Protein AF-A0A4R4EF81-F1 (afdb_monomer_lite)

Structure (mmCIF, N/CA/C/O backbone):
data_AF-A0A4R4EF81-F1
#
_entry.id   AF-A0A4R4EF81-F1
#
loop_
_atom_site.group_PDB
_atom_site.id
_atom_site.type_symbol
_atom_site.label_atom_id
_atom_site.label_alt_id
_atom_site.label_comp_id
_atom_site.label_asym_id
_atom_site.label_entity_id
_atom_site.label_seq_id
_atom_site.pdbx_PDB_ins_code
_atom_site.Cartn_x
_atom_site.Cartn_y
_atom_site.Cartn_z
_atom_site.occupancy
_atom_site.B_iso_or_equiv
_atom_site.auth_seq_id
_atom_site.auth_comp_id
_atom_site.auth_asym_id
_atom_site.auth_atom_id
_atom_site.pdbx_PDB_model_num
ATOM 1 N N . MET A 1 1 ? -24.964 -32.060 19.455 1.00 43.66 1 MET A N 1
ATOM 2 C CA . MET A 1 1 ? -24.739 -30.621 19.181 1.00 43.66 1 MET A CA 1
ATOM 3 C C . MET A 1 1 ? -24.394 -29.915 20.487 1.00 43.66 1 MET A C 1
ATOM 5 O O . MET A 1 1 ? -25.261 -29.794 21.337 1.00 43.66 1 MET A O 1
ATOM 9 N N . GLY A 1 2 ? -23.135 -29.518 20.695 1.00 47.72 2 GLY A N 1
ATOM 10 C CA . GLY A 1 2 ? -22.714 -28.903 21.966 1.00 47.72 2 GLY A CA 1
ATOM 11 C C . GLY A 1 2 ? -21.280 -28.363 22.011 1.00 47.72 2 GLY A C 1
ATOM 12 O O . GLY A 1 2 ? -20.757 -28.148 23.095 1.00 47.72 2 GLY A O 1
ATOM 13 N N . LEU A 1 3 ? -20.632 -28.136 20.863 1.00 53.53 3 LEU A N 1
ATOM 14 C CA . LEU A 1 3 ? -19.200 -27.792 20.797 1.00 53.53 3 LEU A CA 1
ATOM 15 C C . LEU A 1 3 ? -18.877 -26.291 20.974 1.00 53.53 3 LEU A C 1
ATOM 17 O O . LEU A 1 3 ? -17.717 -25.909 20.889 1.00 53.53 3 LEU A O 1
ATOM 21 N N . PHE A 1 4 ? -19.866 -25.434 21.266 1.00 60.16 4 PHE A N 1
ATOM 22 C CA . PHE A 1 4 ? -19.666 -23.977 21.378 1.00 60.16 4 PHE A CA 1
ATOM 23 C C . PHE A 1 4 ? -20.225 -23.343 22.659 1.00 60.16 4 PHE A C 1
ATOM 25 O O . PHE A 1 4 ? -20.563 -22.160 22.673 1.00 60.16 4 PHE A O 1
ATOM 32 N N . LYS A 1 5 ? -20.287 -24.075 23.777 1.00 52.47 5 LYS A N 1
ATOM 33 C CA . LYS A 1 5 ? -20.473 -23.417 25.081 1.00 52.47 5 LYS A CA 1
ATOM 34 C C . LYS A 1 5 ? -19.143 -22.806 25.536 1.00 52.47 5 LYS A C 1
ATOM 36 O O . LYS A 1 5 ? -18.407 -23.402 26.313 1.00 52.47 5 LYS A O 1
ATOM 41 N N . LYS A 1 6 ? -18.832 -21.596 25.053 1.00 56.66 6 LYS A N 1
ATOM 42 C CA . LYS A 1 6 ? -17.812 -20.742 25.679 1.00 56.66 6 LYS A CA 1
ATOM 43 C C . LYS A 1 6 ? -18.354 -20.272 27.025 1.00 56.66 6 LYS A C 1
ATOM 45 O O . LYS A 1 6 ? -19.180 -19.365 27.090 1.00 56.66 6 LYS A O 1
ATOM 50 N N . THR A 1 7 ? -17.887 -20.887 28.103 1.00 57.09 7 THR A N 1
ATOM 51 C CA . THR A 1 7 ? -17.947 -20.273 29.426 1.00 57.09 7 THR A CA 1
ATOM 52 C C . THR A 1 7 ? -17.199 -18.940 29.341 1.00 57.09 7 THR A C 1
ATOM 54 O O . THR A 1 7 ? -16.054 -18.888 28.888 1.00 57.09 7 THR A O 1
ATOM 57 N N . LYS A 1 8 ? -17.861 -17.829 29.696 1.00 54.88 8 LYS A N 1
ATOM 58 C CA . LYS A 1 8 ? -17.213 -16.514 29.813 1.00 54.88 8 LYS A CA 1
ATOM 59 C C . LYS A 1 8 ? -16.244 -16.572 30.994 1.00 54.88 8 LYS A C 1
ATOM 61 O O . LYS A 1 8 ? -16.587 -16.199 32.110 1.00 54.88 8 LYS A O 1
ATOM 66 N N . LYS A 1 9 ? -15.046 -17.106 30.759 1.00 61.59 9 LYS A N 1
ATOM 67 C CA . LYS A 1 9 ? -13.932 -17.013 31.698 1.00 61.59 9 LYS A CA 1
ATOM 68 C C . LYS A 1 9 ? -13.546 -15.537 31.763 1.00 61.59 9 LYS A C 1
ATOM 70 O O . LYS A 1 9 ? -13.370 -14.918 30.716 1.00 61.59 9 LYS A O 1
ATOM 75 N N . HIS A 1 10 ? -13.491 -14.968 32.961 1.00 61.16 10 HIS A N 1
ATOM 76 C CA . HIS A 1 10 ? -13.020 -13.602 33.163 1.00 61.16 10 HIS A CA 1
ATOM 77 C C . HIS A 1 10 ? -11.545 -13.574 32.739 1.00 61.16 10 HIS A C 1
ATOM 79 O O . HIS A 1 10 ? -10.707 -14.217 33.370 1.00 61.16 10 HIS A O 1
ATOM 85 N N . VAL A 1 11 ? -11.258 -12.974 31.584 1.00 71.31 11 VAL A N 1
ATOM 86 C CA . VAL A 1 11 ? -9.896 -12.851 31.056 1.00 71.31 11 VAL A CA 1
ATOM 87 C C . VAL A 1 11 ? -9.378 -11.488 31.482 1.00 71.31 11 VAL A C 1
ATOM 89 O O . VAL A 1 11 ? -10.070 -10.492 31.293 1.00 71.31 11 VAL A O 1
ATOM 92 N N . ASP A 1 12 ? -8.180 -11.458 32.059 1.00 82.62 12 ASP A N 1
ATOM 93 C CA . ASP A 1 12 ? -7.519 -10.222 32.468 1.00 82.62 12 ASP A CA 1
ATOM 94 C C . ASP A 1 12 ? -7.288 -9.308 31.250 1.00 82.62 12 ASP A C 1
ATOM 96 O O . ASP A 1 12 ? -6.654 -9.698 30.262 1.00 82.62 12 ASP A O 1
ATOM 100 N N . GLU A 1 13 ? -7.799 -8.079 31.330 1.00 85.69 13 GLU A N 1
ATOM 101 C CA . GLU A 1 13 ? -7.669 -7.055 30.292 1.00 85.69 13 GLU A CA 1
ATOM 102 C C . GLU A 1 13 ? -6.204 -6.716 29.990 1.00 85.69 13 GLU A C 1
ATOM 104 O O . GLU A 1 13 ? -5.861 -6.428 28.839 1.00 85.69 13 GLU A O 1
ATOM 109 N N . ARG A 1 14 ? -5.307 -6.819 30.985 1.00 84.25 14 ARG A N 1
ATOM 110 C CA . ARG A 1 14 ? -3.865 -6.596 30.793 1.00 84.25 14 ARG A CA 1
ATOM 111 C C . ARG A 1 14 ? -3.280 -7.633 29.846 1.00 84.25 14 ARG A C 1
ATOM 113 O O . ARG A 1 14 ? -2.556 -7.277 28.918 1.00 84.25 14 ARG A O 1
ATOM 120 N N . VAL A 1 15 ? -3.637 -8.902 30.041 1.00 85.62 15 VAL A N 1
ATOM 121 C CA . VAL A 1 15 ? -3.158 -10.012 29.207 1.00 85.62 15 VAL A CA 1
ATOM 122 C C . VAL A 1 15 ? -3.673 -9.863 27.775 1.00 85.62 15 VAL A C 1
ATOM 124 O O . VAL A 1 15 ? -2.896 -9.998 26.830 1.00 85.62 15 VAL A O 1
ATOM 127 N N . VAL A 1 16 ? -4.952 -9.510 27.598 1.00 88.56 16 VAL A N 1
ATOM 128 C CA . VAL A 1 16 ? -5.545 -9.276 26.268 1.00 88.56 16 VAL A CA 1
ATOM 129 C C . VAL A 1 16 ? -4.884 -8.087 25.561 1.00 88.56 16 VAL A C 1
ATOM 131 O O . VAL A 1 16 ? -4.568 -8.171 24.374 1.00 88.56 16 VAL A O 1
ATOM 134 N N . SER A 1 17 ? -4.617 -6.996 26.282 1.00 89.06 17 SER A N 1
ATOM 135 C CA . SER A 1 17 ? -3.94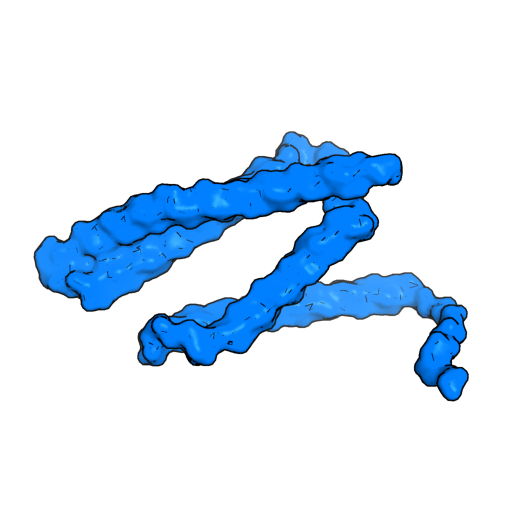0 -5.812 25.741 1.00 89.06 17 SER A CA 1
ATOM 136 C C . SER A 1 17 ? -2.527 -6.134 25.242 1.00 89.06 17 SER A C 1
ATOM 138 O O . SER A 1 17 ? -2.169 -5.797 24.109 1.00 89.06 17 SER A O 1
ATOM 140 N N . THR A 1 18 ? -1.737 -6.862 26.039 1.00 88.81 18 THR A N 1
ATOM 141 C CA . THR A 1 18 ? -0.388 -7.284 25.639 1.00 88.81 18 THR A CA 1
ATOM 142 C C . THR A 1 18 ? -0.421 -8.221 24.432 1.00 88.81 18 THR A C 1
ATOM 144 O O . THR A 1 18 ? 0.358 -8.034 23.499 1.00 88.81 18 THR A O 1
ATOM 147 N N . GLN A 1 19 ? -1.355 -9.177 24.390 1.00 89.75 19 GLN A N 1
ATOM 148 C CA . GLN A 1 19 ? -1.524 -10.061 23.232 1.00 89.75 19 GLN A CA 1
ATOM 149 C C . GLN A 1 19 ? -1.876 -9.280 21.962 1.00 89.75 19 GLN A C 1
ATOM 151 O O . GLN A 1 19 ? -1.260 -9.495 20.920 1.00 89.75 19 GLN A O 1
ATOM 156 N N . ASN A 1 20 ? -2.803 -8.324 22.042 1.00 89.38 20 ASN A N 1
ATOM 157 C CA . ASN A 1 20 ? -3.179 -7.484 20.902 1.00 89.38 20 ASN A CA 1
ATOM 158 C C . ASN A 1 20 ? -2.000 -6.664 20.363 1.00 89.38 20 ASN A C 1
ATOM 160 O O . ASN A 1 20 ? -1.869 -6.499 19.148 1.00 89.38 20 ASN A O 1
ATOM 164 N N . LYS A 1 21 ? -1.113 -6.185 21.244 1.00 91.25 21 LYS A N 1
ATOM 165 C CA . LYS A 1 21 ? 0.115 -5.496 20.833 1.00 91.25 21 LYS A CA 1
ATOM 166 C C . LYS A 1 21 ? 1.042 -6.422 20.038 1.00 91.25 21 LYS A C 1
ATOM 168 O O . LYS A 1 21 ? 1.487 -6.040 18.960 1.00 91.25 21 LYS A O 1
ATOM 173 N N . ILE A 1 22 ? 1.253 -7.648 20.517 1.00 91.56 22 ILE A N 1
ATOM 174 C CA . ILE A 1 22 ? 2.077 -8.654 19.827 1.00 91.56 22 ILE A CA 1
ATOM 175 C C . ILE A 1 22 ? 1.466 -9.021 18.469 1.00 91.56 22 ILE A C 1
ATOM 177 O O . ILE A 1 22 ? 2.175 -9.057 17.467 1.00 91.56 22 ILE A O 1
ATOM 181 N N . TYR A 1 23 ? 0.146 -9.227 18.392 1.00 91.06 23 TYR A N 1
ATOM 182 C CA . TYR A 1 23 ? -0.527 -9.503 17.117 1.00 91.06 23 TYR A CA 1
ATOM 183 C C . TYR A 1 23 ? -0.370 -8.358 16.113 1.00 91.06 23 TYR A C 1
ATOM 185 O O . TYR A 1 23 ? -0.174 -8.608 14.924 1.00 91.06 23 TYR A O 1
ATOM 193 N N . LYS A 1 24 ? -0.415 -7.104 16.577 1.00 90.44 24 LYS A N 1
ATOM 194 C CA . LYS A 1 24 ? -0.171 -5.933 15.729 1.00 90.44 24 LYS A CA 1
ATOM 195 C C . LYS A 1 24 ? 1.262 -5.914 15.191 1.00 90.44 24 LYS A C 1
ATOM 197 O O . LYS A 1 24 ? 1.453 -5.641 14.009 1.00 90.44 24 LYS A O 1
ATOM 202 N N . GLU A 1 25 ? 2.253 -6.202 16.029 1.00 92.06 25 GLU A N 1
ATOM 203 C CA . GLU A 1 25 ? 3.662 -6.266 15.617 1.00 92.06 25 GLU A CA 1
ATOM 204 C C . GLU A 1 25 ? 3.898 -7.401 14.611 1.00 92.06 25 GLU A C 1
ATOM 206 O O . GLU A 1 25 ? 4.455 -7.166 13.539 1.00 92.06 25 GLU A O 1
ATOM 211 N N . ALA A 1 26 ? 3.377 -8.599 14.892 1.00 92.38 26 ALA A N 1
ATOM 212 C CA . ALA A 1 26 ? 3.449 -9.744 13.987 1.00 92.38 26 ALA A CA 1
ATOM 213 C C . ALA A 1 26 ? 2.786 -9.453 12.631 1.00 92.38 26 ALA A C 1
ATOM 215 O O . ALA A 1 26 ? 3.342 -9.785 11.584 1.00 92.38 26 ALA A O 1
ATOM 216 N N . TYR A 1 27 ? 1.631 -8.780 12.636 1.00 91.94 27 TYR A N 1
ATOM 217 C CA . TYR A 1 27 ? 0.960 -8.350 11.412 1.00 91.94 27 TYR A CA 1
ATOM 218 C C . TYR A 1 27 ? 1.825 -7.384 10.593 1.00 91.94 27 TYR A C 1
ATOM 220 O O . TYR A 1 27 ? 1.972 -7.569 9.389 1.00 91.94 27 TYR A O 1
ATOM 228 N N . ILE A 1 28 ? 2.439 -6.379 11.228 1.00 89.62 28 ILE A N 1
ATOM 229 C CA . ILE A 1 28 ? 3.320 -5.424 10.537 1.00 89.62 28 ILE A CA 1
ATOM 230 C C . ILE A 1 28 ? 4.518 -6.146 9.910 1.00 89.62 28 ILE A C 1
ATOM 232 O O . ILE A 1 28 ? 4.839 -5.896 8.749 1.00 89.62 28 ILE A O 1
ATOM 236 N N . ILE A 1 29 ? 5.144 -7.073 10.639 1.00 93.06 29 ILE A N 1
ATOM 237 C CA . ILE A 1 29 ? 6.263 -7.874 10.127 1.00 93.06 29 ILE A CA 1
ATOM 238 C C . ILE A 1 29 ? 5.818 -8.711 8.920 1.00 93.06 29 ILE A C 1
ATOM 240 O O . ILE A 1 29 ? 6.480 -8.689 7.883 1.00 93.06 29 ILE A O 1
ATOM 244 N N . ALA A 1 30 ? 4.671 -9.393 9.013 1.00 92.75 30 ALA A N 1
ATOM 245 C CA . ALA A 1 30 ? 4.124 -10.189 7.914 1.00 92.75 30 ALA A CA 1
ATOM 246 C C . ALA A 1 30 ? 3.831 -9.338 6.667 1.00 92.75 30 ALA A C 1
ATOM 248 O O . ALA A 1 30 ? 4.131 -9.760 5.549 1.00 92.75 30 ALA A O 1
ATOM 249 N N . MET A 1 31 ? 3.301 -8.125 6.850 1.00 90.44 31 MET A N 1
ATOM 250 C CA . MET A 1 31 ? 3.050 -7.179 5.759 1.00 90.44 31 MET A CA 1
ATOM 251 C C . MET A 1 31 ? 4.347 -6.738 5.075 1.00 90.44 31 MET A C 1
ATOM 253 O O . MET A 1 31 ? 4.413 -6.733 3.848 1.00 90.44 31 MET A O 1
ATOM 257 N N . ILE A 1 32 ? 5.386 -6.405 5.847 1.00 91.69 32 ILE A N 1
ATOM 258 C CA . ILE A 1 32 ? 6.689 -5.990 5.306 1.00 91.69 32 ILE A CA 1
ATOM 259 C C . ILE A 1 32 ? 7.342 -7.139 4.534 1.00 91.69 32 ILE A C 1
ATOM 261 O O . ILE A 1 32 ? 7.784 -6.940 3.405 1.00 91.69 32 ILE A O 1
ATOM 265 N N . LEU A 1 33 ? 7.364 -8.348 5.102 1.00 93.62 33 LEU A N 1
ATOM 266 C CA . LEU A 1 33 ? 7.939 -9.523 4.443 1.00 93.62 33 LEU A CA 1
ATOM 267 C C . LEU A 1 33 ? 7.193 -9.878 3.153 1.00 93.62 33 LEU A C 1
ATOM 269 O O . LEU A 1 33 ? 7.829 -10.140 2.133 1.00 93.62 33 LEU A O 1
ATOM 273 N N . SER A 1 34 ? 5.858 -9.832 3.174 1.00 91.88 34 SER A N 1
ATOM 274 C CA . SER A 1 34 ? 5.036 -10.089 1.983 1.00 91.88 34 SER A CA 1
ATOM 275 C C . SER A 1 34 ? 5.278 -9.039 0.900 1.00 91.88 34 SER A C 1
ATOM 277 O O . SER A 1 34 ? 5.395 -9.382 -0.275 1.00 91.88 34 SER A O 1
ATOM 279 N N . PHE A 1 35 ? 5.427 -7.768 1.286 1.00 89.38 35 PHE A N 1
ATOM 280 C CA . PHE A 1 35 ? 5.735 -6.689 0.354 1.00 89.38 35 PHE A CA 1
ATOM 281 C C . PHE A 1 35 ? 7.123 -6.851 -0.278 1.00 89.38 35 PHE A C 1
ATOM 283 O O . PHE A 1 35 ? 7.247 -6.794 -1.500 1.00 89.38 35 PHE A O 1
ATOM 290 N N . ILE A 1 36 ? 8.160 -7.113 0.525 1.00 91.44 36 ILE A N 1
ATOM 291 C CA . ILE A 1 36 ? 9.518 -7.352 0.015 1.00 91.44 36 ILE A CA 1
ATOM 292 C C . ILE A 1 36 ? 9.531 -8.575 -0.910 1.00 91.44 36 ILE A C 1
ATOM 294 O O . ILE A 1 36 ? 10.081 -8.491 -2.007 1.00 91.44 36 ILE A O 1
ATOM 298 N N . SER A 1 37 ? 8.878 -9.677 -0.520 1.00 90.56 37 SER A N 1
ATOM 299 C CA . SER A 1 37 ? 8.741 -10.878 -1.360 1.00 90.56 37 SER A CA 1
ATOM 300 C C . SER A 1 37 ? 8.114 -10.546 -2.717 1.00 90.56 37 SER A C 1
ATOM 302 O O . SER A 1 37 ? 8.669 -10.896 -3.761 1.00 90.56 37 SER A O 1
ATOM 304 N N . ALA A 1 38 ? 7.000 -9.806 -2.721 1.00 87.88 38 ALA A N 1
ATOM 305 C CA . ALA A 1 38 ? 6.306 -9.404 -3.941 1.00 87.88 38 ALA A CA 1
ATOM 306 C C . ALA A 1 38 ? 7.188 -8.549 -4.864 1.00 87.88 38 ALA A C 1
ATOM 308 O O . ALA A 1 38 ? 7.233 -8.785 -6.075 1.00 87.88 38 ALA A O 1
ATOM 309 N N . VAL A 1 39 ? 7.921 -7.584 -4.300 1.00 85.44 39 VAL A N 1
ATOM 310 C CA . VAL A 1 39 ? 8.837 -6.717 -5.055 1.00 85.44 39 VAL A CA 1
ATOM 311 C C . VAL A 1 39 ? 9.984 -7.535 -5.648 1.00 85.44 39 VAL A C 1
ATOM 313 O O . VAL A 1 39 ? 10.211 -7.476 -6.855 1.00 85.44 39 VAL A O 1
ATOM 316 N N . VAL A 1 40 ? 10.666 -8.352 -4.843 1.00 87.38 40 VAL A N 1
ATOM 317 C CA . VAL A 1 40 ? 11.804 -9.171 -5.294 1.00 87.38 40 VAL A CA 1
ATOM 318 C C . VAL A 1 40 ? 11.381 -10.153 -6.388 1.00 87.38 40 VAL A C 1
ATOM 320 O O . VAL A 1 40 ? 12.035 -10.234 -7.428 1.00 87.38 40 VAL A O 1
ATOM 323 N N . LYS A 1 41 ? 10.249 -10.848 -6.213 1.00 87.31 41 LYS A N 1
ATOM 324 C CA . LYS A 1 41 ? 9.713 -11.755 -7.238 1.00 87.31 41 LYS A CA 1
ATOM 325 C C . LYS A 1 41 ? 9.386 -11.030 -8.540 1.00 87.31 41 LYS A C 1
ATOM 327 O O . LYS A 1 41 ? 9.690 -11.558 -9.606 1.00 87.31 41 LYS A O 1
ATOM 332 N N . SER A 1 42 ? 8.826 -9.822 -8.451 1.00 82.81 42 SER A N 1
ATOM 333 C CA . SER A 1 42 ? 8.514 -8.995 -9.624 1.00 82.81 42 SER A CA 1
ATOM 334 C C . SER A 1 42 ? 9.759 -8.618 -10.431 1.00 82.81 42 SER A C 1
ATOM 336 O O . SER A 1 42 ? 9.665 -8.468 -11.651 1.00 82.81 42 SER A O 1
ATOM 338 N N . PHE A 1 43 ? 10.906 -8.449 -9.765 1.00 80.31 43 PHE A N 1
ATOM 339 C CA . PHE A 1 43 ? 12.180 -8.137 -10.414 1.00 80.31 43 PHE A CA 1
ATOM 340 C C . PHE A 1 43 ? 12.860 -9.372 -11.013 1.00 80.31 43 PHE A C 1
ATOM 342 O O . PHE A 1 43 ? 13.351 -9.290 -12.133 1.00 80.31 43 PHE A O 1
ATOM 349 N N . ILE A 1 44 ? 12.880 -10.504 -10.300 1.00 83.38 44 ILE A N 1
ATOM 350 C CA . ILE A 1 44 ? 13.614 -11.707 -10.735 1.00 83.38 44 ILE A CA 1
ATOM 351 C C . ILE A 1 44 ? 12.839 -12.500 -11.793 1.00 83.38 44 ILE A C 1
ATOM 353 O O . ILE A 1 44 ? 13.393 -12.859 -12.827 1.00 83.38 44 ILE A O 1
ATOM 357 N N . TYR A 1 45 ? 11.560 -12.785 -11.541 1.00 80.38 45 TYR A N 1
ATOM 358 C CA . TYR A 1 45 ? 10.751 -13.686 -12.375 1.00 80.38 45 TYR A CA 1
ATOM 359 C C . TYR A 1 45 ? 9.846 -12.939 -13.366 1.00 80.38 45 TYR A C 1
ATOM 361 O O . TYR A 1 45 ? 9.073 -13.555 -14.100 1.00 80.38 45 TYR A O 1
ATOM 369 N N . GLY A 1 46 ? 9.912 -11.606 -13.376 1.00 72.38 46 GLY A N 1
ATOM 370 C CA . GLY A 1 46 ? 8.972 -10.759 -14.098 1.00 72.38 46 GLY A CA 1
ATOM 371 C C . GLY A 1 46 ? 7.601 -10.661 -13.414 1.00 72.38 46 GLY A C 1
ATOM 372 O O . GLY A 1 46 ? 7.338 -11.247 -12.363 1.00 72.38 46 GLY A O 1
ATOM 373 N N . PHE A 1 47 ? 6.700 -9.872 -14.007 1.00 69.19 47 PHE A N 1
ATOM 374 C CA . PHE A 1 47 ? 5.381 -9.591 -13.431 1.00 69.19 47 PHE A CA 1
ATOM 375 C C . PHE A 1 47 ? 4.392 -10.715 -13.763 1.00 69.19 47 PHE A C 1
ATOM 377 O O . PHE A 1 47 ? 3.528 -10.570 -14.626 1.00 69.19 47 PHE A O 1
ATOM 384 N N . SER A 1 48 ? 4.541 -11.857 -13.095 1.00 77.44 48 SER A N 1
ATOM 385 C CA . SER A 1 48 ? 3.558 -12.938 -13.156 1.00 77.44 48 SER A CA 1
ATOM 386 C C . SER A 1 48 ? 2.620 -12.848 -11.960 1.00 77.44 48 SER A C 1
ATOM 388 O O . SER A 1 48 ? 3.021 -13.076 -10.817 1.00 77.44 48 SER A O 1
ATOM 390 N N . ILE A 1 49 ? 1.350 -12.543 -12.230 1.00 74.31 49 ILE A N 1
ATOM 391 C CA . ILE A 1 49 ? 0.297 -12.463 -11.207 1.00 74.31 49 ILE A CA 1
ATOM 392 C C . ILE A 1 49 ? 0.218 -13.769 -10.412 1.00 74.31 49 ILE A C 1
ATOM 394 O O . ILE A 1 49 ? 0.107 -13.729 -9.189 1.00 74.31 49 ILE A O 1
ATOM 398 N N . LEU A 1 50 ? 0.376 -14.921 -11.072 1.00 82.12 50 LEU A N 1
ATOM 399 C CA . LEU A 1 50 ? 0.345 -16.238 -10.428 1.00 82.12 50 LEU A CA 1
ATOM 400 C C . LEU A 1 50 ? 1.426 -16.399 -9.347 1.00 82.12 50 LEU A C 1
ATOM 402 O O . LEU A 1 50 ? 1.164 -17.000 -8.311 1.00 82.12 50 LEU A O 1
ATOM 406 N N . LEU A 1 51 ? 2.615 -15.821 -9.549 1.00 82.62 51 LEU A N 1
ATOM 407 C CA . LEU A 1 51 ? 3.744 -15.954 -8.619 1.00 82.62 51 LEU A CA 1
ATOM 408 C C . LEU A 1 51 ? 3.625 -15.065 -7.372 1.00 82.62 51 LEU A C 1
ATOM 410 O O . LEU A 1 51 ? 4.288 -15.349 -6.370 1.00 82.62 51 LEU A O 1
ATOM 414 N N . ILE A 1 52 ? 2.812 -14.004 -7.447 1.00 86.25 52 ILE A N 1
ATOM 415 C CA . ILE A 1 52 ? 2.664 -12.968 -6.407 1.00 86.25 52 ILE A CA 1
ATOM 416 C C . ILE A 1 52 ? 1.245 -12.983 -5.799 1.00 86.25 52 ILE A C 1
ATOM 418 O O . ILE A 1 52 ? 0.917 -12.216 -4.896 1.00 86.25 52 ILE A O 1
ATOM 422 N N . THR A 1 53 ? 0.362 -13.873 -6.269 1.00 88.56 53 THR A N 1
ATOM 423 C CA . THR A 1 53 ? -1.036 -13.934 -5.810 1.00 88.56 53 THR A CA 1
ATOM 424 C C . THR A 1 53 ? -1.121 -14.166 -4.302 1.00 88.56 53 THR A C 1
ATOM 426 O O . THR A 1 53 ? -1.922 -13.518 -3.633 1.00 88.56 53 THR A O 1
ATOM 429 N N . ALA A 1 54 ? -0.283 -15.045 -3.747 1.00 88.88 54 ALA A N 1
ATOM 430 C CA . ALA A 1 54 ? -0.291 -15.340 -2.317 1.00 88.88 54 ALA A CA 1
ATOM 431 C C . ALA A 1 54 ? 0.064 -14.101 -1.478 1.00 88.88 54 ALA A C 1
ATOM 433 O O . ALA A 1 54 ? -0.646 -13.775 -0.528 1.00 88.88 54 ALA A O 1
ATOM 434 N N . GLU A 1 55 ? 1.107 -13.366 -1.864 1.00 89.69 55 GLU A N 1
ATOM 435 C CA . GLU A 1 55 ? 1.526 -12.128 -1.209 1.00 89.69 55 GLU A CA 1
ATOM 436 C C . GLU A 1 55 ? 0.437 -11.054 -1.281 1.00 89.69 55 GLU A C 1
ATOM 438 O O . GLU A 1 55 ? 0.134 -10.405 -0.278 1.00 89.69 55 GLU A O 1
ATOM 443 N N . LEU A 1 56 ? -0.206 -10.903 -2.444 1.00 87.56 56 LEU A N 1
ATOM 444 C CA . LEU A 1 56 ? -1.317 -9.966 -2.609 1.00 87.56 56 LEU A CA 1
ATOM 445 C C . LEU A 1 56 ? -2.509 -10.346 -1.732 1.00 87.56 56 LEU A C 1
ATOM 447 O O . LEU A 1 56 ? -3.104 -9.471 -1.110 1.00 87.56 56 LEU A O 1
ATOM 451 N N . VAL A 1 57 ? -2.846 -11.633 -1.629 1.00 91.12 57 VAL A N 1
ATOM 452 C CA . VAL A 1 57 ? -3.937 -12.110 -0.767 1.00 91.12 57 VAL A CA 1
ATOM 453 C C . VAL A 1 57 ? -3.633 -11.824 0.703 1.00 91.12 57 VAL A C 1
ATOM 455 O O . VAL A 1 57 ? -4.491 -11.281 1.401 1.00 91.12 57 VAL A O 1
ATOM 458 N N . ILE A 1 58 ? -2.411 -12.117 1.161 1.00 91.88 58 ILE A N 1
ATOM 459 C CA . ILE A 1 58 ? -1.973 -11.862 2.543 1.00 91.88 58 ILE A CA 1
ATOM 460 C C . ILE A 1 58 ? -2.003 -10.366 2.870 1.00 91.88 58 ILE A C 1
ATOM 462 O O . ILE A 1 58 ? -2.326 -9.997 3.995 1.00 91.88 58 ILE A O 1
ATOM 466 N N . MET A 1 59 ? -1.716 -9.491 1.906 1.00 89.31 59 MET A N 1
ATOM 467 C CA . MET A 1 59 ? -1.760 -8.047 2.131 1.00 89.31 59 MET A CA 1
ATOM 468 C C . MET A 1 59 ? -3.175 -7.460 2.038 1.00 89.31 59 MET A C 1
ATOM 470 O O . MET A 1 59 ? -3.562 -6.630 2.861 1.00 89.31 59 MET A O 1
ATOM 474 N N . ILE A 1 60 ? -3.953 -7.862 1.032 1.00 87.62 60 ILE A N 1
ATOM 475 C CA . ILE A 1 60 ? -5.232 -7.226 0.690 1.00 87.62 60 ILE A CA 1
ATOM 476 C C . ILE A 1 60 ? -6.366 -7.745 1.575 1.00 87.62 60 ILE A C 1
ATOM 478 O O . ILE A 1 60 ? -7.145 -6.945 2.094 1.00 87.62 60 ILE A O 1
ATOM 482 N N . VAL A 1 61 ? -6.477 -9.063 1.774 1.00 91.50 61 VAL A N 1
ATOM 483 C CA . VAL A 1 61 ? -7.626 -9.656 2.481 1.00 91.50 61 VAL A CA 1
ATOM 484 C C . VAL A 1 61 ? -7.699 -9.193 3.942 1.00 91.50 61 VAL A C 1
ATOM 486 O O . VAL A 1 61 ? -8.761 -8.709 4.348 1.00 91.50 61 VAL A O 1
ATOM 489 N N . PRO A 1 62 ? -6.614 -9.239 4.739 1.00 88.88 62 PRO A N 1
ATOM 490 C CA . PRO A 1 62 ? -6.646 -8.744 6.114 1.00 88.88 62 PRO A CA 1
ATOM 491 C C . PRO A 1 62 ? -6.894 -7.236 6.198 1.00 88.88 62 PRO A C 1
ATOM 493 O O . PRO A 1 62 ? -7.653 -6.791 7.062 1.00 88.88 62 PRO A O 1
ATOM 496 N N . ALA A 1 63 ? -6.312 -6.451 5.284 1.00 85.38 63 ALA A N 1
ATOM 497 C CA . ALA A 1 63 ? -6.499 -5.003 5.242 1.00 85.38 63 ALA A CA 1
ATOM 498 C C . ALA A 1 63 ? -7.960 -4.621 4.958 1.00 85.38 63 ALA A C 1
ATOM 500 O O . ALA A 1 63 ? -8.510 -3.738 5.624 1.00 85.38 63 ALA A O 1
ATOM 501 N N . LEU A 1 64 ? -8.610 -5.311 4.015 1.00 84.88 64 LEU A N 1
ATOM 502 C CA . LEU A 1 64 ? -10.030 -5.124 3.721 1.00 84.88 64 LEU A CA 1
ATOM 503 C C . LEU A 1 64 ? -10.908 -5.576 4.887 1.00 84.88 64 LEU A C 1
ATOM 505 O O . LEU A 1 64 ? -11.785 -4.822 5.307 1.00 84.88 64 LEU A O 1
ATOM 509 N N . TYR A 1 65 ? -10.654 -6.759 5.453 1.00 87.75 65 TYR A N 1
ATOM 510 C CA . TYR A 1 65 ? -11.417 -7.268 6.593 1.00 87.75 65 TYR A CA 1
ATOM 511 C C . TYR A 1 65 ? -11.353 -6.312 7.790 1.00 87.75 65 TYR A C 1
ATOM 513 O O . TYR A 1 65 ? -12.390 -5.957 8.353 1.00 87.75 65 TYR A O 1
ATOM 521 N N . TYR A 1 66 ? -10.158 -5.825 8.137 1.00 85.38 66 TYR A N 1
ATOM 522 C CA . TYR A 1 66 ? -9.991 -4.824 9.188 1.00 85.38 66 TYR A CA 1
ATOM 523 C C . TYR A 1 66 ? -10.697 -3.509 8.837 1.00 85.38 66 TYR A C 1
ATOM 525 O O . TYR A 1 66 ? -11.420 -2.950 9.663 1.00 85.38 66 TYR A O 1
ATOM 533 N N . GLY A 1 67 ? -10.533 -3.015 7.606 1.00 80.25 67 GLY A N 1
ATOM 534 C CA . GLY A 1 67 ? -11.143 -1.766 7.153 1.00 80.25 67 GLY A CA 1
ATOM 535 C C . GLY A 1 67 ? -12.670 -1.787 7.223 1.00 80.25 67 GLY A C 1
ATOM 536 O O . GLY A 1 67 ? -13.275 -0.824 7.680 1.00 80.25 67 GLY A O 1
ATOM 537 N N . VAL A 1 68 ? -13.288 -2.896 6.825 1.00 81.50 68 VAL A N 1
ATOM 538 C CA . VAL A 1 68 ? -14.740 -3.083 6.896 1.00 81.50 68 VAL A CA 1
ATOM 539 C C . VAL A 1 68 ? -15.189 -3.236 8.349 1.00 81.50 68 VAL A C 1
ATOM 541 O O . VAL A 1 68 ? -16.089 -2.530 8.799 1.00 81.50 68 VAL A O 1
ATOM 544 N N . LYS A 1 69 ? -14.532 -4.106 9.123 1.00 83.12 69 LYS A N 1
ATOM 545 C CA . LYS A 1 69 ? -14.920 -4.389 10.511 1.00 83.12 69 LYS A CA 1
ATOM 546 C C . LYS A 1 69 ? -14.759 -3.184 11.442 1.00 83.12 69 LYS A C 1
ATOM 548 O O . LYS A 1 69 ? -15.592 -2.989 12.318 1.00 83.12 69 LYS A O 1
ATOM 553 N N . SER A 1 70 ? -13.733 -2.359 11.234 1.00 79.88 70 SER A N 1
ATOM 554 C CA . SER A 1 70 ? -13.522 -1.112 11.991 1.00 79.88 70 SER A CA 1
ATOM 555 C C . SER A 1 70 ? -14.611 -0.069 11.741 1.00 79.88 70 SER A C 1
ATOM 557 O O . SER A 1 70 ? -14.948 0.687 12.648 1.00 79.88 70 SER A O 1
ATOM 559 N N . VAL A 1 71 ? -15.194 -0.046 10.539 1.00 77.81 71 VAL A N 1
ATOM 560 C CA . VAL A 1 71 ? -16.358 0.798 10.243 1.00 77.81 71 VAL A CA 1
ATOM 561 C C . VAL A 1 71 ? -17.615 0.240 10.913 1.00 77.81 71 VAL A C 1
ATOM 563 O O . VAL A 1 71 ? -18.330 0.996 11.559 1.00 77.81 71 VAL A O 1
ATOM 566 N N . TYR A 1 72 ? -17.858 -1.072 10.820 1.00 75.88 72 TYR A N 1
ATOM 567 C CA . TYR A 1 72 ? -19.025 -1.709 11.447 1.00 75.88 72 TYR A CA 1
ATOM 568 C C . TYR A 1 72 ? -19.037 -1.611 12.974 1.00 75.88 72 TYR A C 1
ATOM 570 O O . TYR A 1 72 ? -20.101 -1.484 13.565 1.00 75.88 72 TYR A O 1
ATOM 578 N N . LEU A 1 73 ? -17.871 -1.685 13.617 1.00 79.88 73 LEU A N 1
ATOM 579 C CA . LEU A 1 73 ? -17.750 -1.595 15.074 1.00 79.88 73 LEU A CA 1
ATOM 580 C C . LEU A 1 73 ? -17.740 -0.151 15.598 1.00 79.88 73 LEU A C 1
ATOM 582 O O . LEU A 1 73 ? -17.513 0.041 16.785 1.00 79.88 73 LEU A O 1
ATOM 586 N N . GLY A 1 74 ? -17.899 0.861 14.739 1.00 75.38 74 GLY A N 1
ATOM 587 C CA . GLY A 1 74 ? -17.846 2.270 15.149 1.00 75.38 74 GLY A CA 1
ATOM 588 C C . GLY A 1 74 ? -16.448 2.784 15.525 1.00 75.38 74 GLY A C 1
ATOM 589 O O . GLY A 1 74 ? -16.260 3.993 15.593 1.00 75.38 74 GLY A O 1
ATOM 590 N N . LEU A 1 75 ? -15.441 1.906 15.644 1.00 73.31 75 LEU A N 1
ATOM 591 C CA . LEU A 1 75 ? -14.045 2.242 15.971 1.00 73.31 75 LEU A CA 1
ATOM 592 C C . LEU A 1 75 ? -13.475 3.363 15.090 1.00 73.31 75 LEU A C 1
ATOM 594 O O . LEU A 1 75 ? -12.687 4.182 15.550 1.00 73.31 75 LEU A O 1
ATOM 598 N N . TYR A 1 76 ? -13.879 3.422 13.819 1.00 68.06 76 TYR A N 1
ATOM 599 C CA . TYR A 1 76 ? -13.454 4.490 12.916 1.00 68.06 76 TYR A CA 1
ATOM 600 C C . TYR A 1 76 ? -13.958 5.881 13.342 1.00 68.06 76 TYR A C 1
ATOM 602 O O . TYR A 1 76 ? -13.262 6.870 13.116 1.00 68.06 76 TYR A O 1
ATOM 610 N N . ALA A 1 77 ? -15.160 5.981 13.915 1.00 66.69 77 ALA A N 1
ATOM 611 C CA . ALA A 1 77 ? -15.706 7.240 14.420 1.00 66.69 77 ALA A CA 1
ATOM 612 C C . ALA A 1 77 ? -14.969 7.674 15.694 1.00 66.69 77 ALA A C 1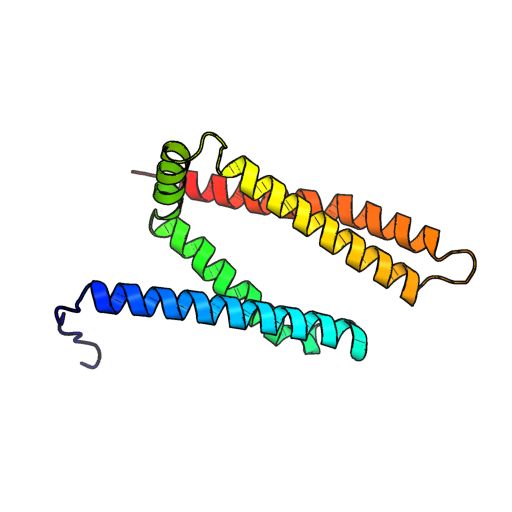
ATOM 614 O O . ALA A 1 77 ? -14.485 8.805 15.750 1.00 66.69 77 ALA A O 1
ATOM 615 N N . ASP A 1 78 ? -14.764 6.744 16.628 1.00 71.25 78 ASP A N 1
ATOM 616 C CA . ASP A 1 78 ? -14.018 6.986 17.868 1.00 71.25 78 ASP A CA 1
ATOM 617 C C . ASP A 1 78 ? -12.567 7.418 17.588 1.00 71.25 78 ASP A C 1
ATOM 619 O O . ASP A 1 78 ? -12.057 8.360 18.197 1.00 71.25 78 ASP A O 1
ATOM 623 N N . GLU A 1 79 ? -11.897 6.790 16.612 1.00 67.44 79 GLU A N 1
ATOM 624 C CA . GLU A 1 79 ? -10.556 7.190 16.160 1.00 67.44 79 GLU A CA 1
ATOM 625 C C . GLU A 1 79 ? -10.527 8.631 15.627 1.00 67.44 79 GLU A C 1
ATOM 627 O O . GLU A 1 79 ? -9.571 9.373 15.872 1.00 67.44 79 GLU A O 1
ATOM 632 N N . VAL A 1 80 ? -11.554 9.037 14.873 1.00 65.88 80 VAL A N 1
ATOM 633 C CA . VAL A 1 80 ? -11.645 10.394 14.320 1.00 65.88 80 VAL A CA 1
ATOM 634 C C . VAL A 1 80 ? -11.856 11.411 15.441 1.00 65.88 80 VAL A C 1
ATOM 636 O O . VAL A 1 80 ? -11.174 12.435 15.452 1.00 65.88 80 VAL A O 1
ATOM 639 N N . GLU A 1 81 ? -12.727 11.119 16.406 1.00 67.75 81 GLU A N 1
ATOM 640 C CA . GLU A 1 81 ? -13.009 12.005 17.541 1.00 67.75 81 GLU A CA 1
ATOM 641 C C . GLU A 1 81 ? -11.807 12.162 18.481 1.00 67.75 81 GLU A C 1
ATOM 643 O O . GLU A 1 81 ? -11.433 13.288 18.834 1.00 67.75 81 GLU A O 1
ATOM 648 N N . LEU A 1 82 ? -11.137 11.057 18.826 1.00 69.69 82 LEU A N 1
ATOM 649 C CA . LEU A 1 82 ? -9.911 11.079 19.628 1.00 69.69 82 LEU A CA 1
ATOM 650 C C . LEU A 1 82 ? -8.804 11.877 18.936 1.00 69.69 82 LEU A C 1
ATOM 652 O O . LEU A 1 82 ? -8.100 12.662 19.576 1.00 69.69 82 LEU A O 1
ATOM 656 N N . GLN A 1 83 ? -8.656 11.731 17.619 1.00 61.59 83 GLN A N 1
ATOM 657 C CA . GLN A 1 83 ? -7.609 12.434 16.893 1.00 61.59 83 GLN A CA 1
ATOM 658 C C . GLN A 1 83 ? -7.893 13.930 16.722 1.00 61.59 83 GLN A C 1
ATOM 660 O O . GLN A 1 83 ? -6.946 14.714 16.759 1.00 61.59 83 GLN A O 1
ATOM 665 N N . THR A 1 84 ? -9.157 14.342 16.600 1.00 59.97 84 THR A N 1
ATOM 666 C CA . THR A 1 84 ? -9.540 15.764 16.628 1.00 59.97 84 THR A CA 1
ATOM 667 C C . THR A 1 84 ? -9.308 16.390 18.007 1.00 59.97 84 THR A C 1
ATOM 669 O O . THR A 1 84 ? -8.947 17.562 18.084 1.00 59.97 84 THR A O 1
ATOM 672 N N . ARG A 1 85 ? -9.426 15.615 19.098 1.00 61.94 85 ARG A N 1
ATOM 673 C CA . ARG A 1 85 ? -9.035 16.057 20.452 1.00 61.94 85 ARG A CA 1
ATOM 674 C C . ARG A 1 85 ? -7.525 16.225 20.621 1.00 61.94 85 ARG A C 1
ATOM 676 O O . ARG A 1 85 ? -7.095 17.146 21.306 1.00 61.94 85 ARG A O 1
ATOM 683 N N . ILE A 1 86 ? -6.727 15.327 20.041 1.00 66.25 86 ILE A N 1
ATOM 684 C CA . ILE A 1 86 ? -5.270 15.272 20.258 1.00 66.25 86 ILE A CA 1
ATOM 685 C C . ILE A 1 86 ? -4.494 16.136 19.246 1.00 66.25 86 ILE A C 1
ATOM 687 O O . ILE A 1 86 ? -3.411 16.632 19.551 1.00 66.25 86 ILE A O 1
ATOM 691 N N . SER A 1 87 ? -5.008 16.334 18.029 1.00 54.84 87 SER A N 1
ATOM 692 C CA . SER A 1 87 ? -4.287 16.984 16.930 1.00 54.84 87 SER A CA 1
ATOM 693 C C . SER A 1 87 ? -5.141 18.031 16.219 1.00 54.84 87 SER A C 1
ATOM 695 O O . SER A 1 87 ? -6.267 17.764 15.818 1.00 54.84 87 SER A O 1
ATOM 697 N N . LYS A 1 88 ? -4.553 19.207 15.953 1.00 57.28 88 LYS A N 1
ATOM 698 C CA . LYS A 1 88 ? -5.174 20.263 15.130 1.00 57.28 88 LYS A CA 1
ATOM 699 C C . LYS A 1 88 ? -5.306 19.896 13.642 1.00 57.28 88 LYS A C 1
ATOM 701 O O . LYS A 1 88 ? -5.997 20.597 12.911 1.00 57.28 88 LYS A O 1
ATOM 706 N N . PHE A 1 89 ? -4.652 18.825 13.174 1.00 51.50 89 PHE A N 1
ATOM 707 C CA . PHE A 1 89 ? -4.727 18.399 11.774 1.00 51.50 89 PHE A CA 1
ATOM 708 C C . PHE A 1 89 ? -5.825 17.349 11.564 1.00 51.50 89 PHE A C 1
ATOM 710 O O . PHE A 1 89 ? -5.774 16.288 12.197 1.00 51.50 89 PHE A O 1
ATOM 717 N N . PRO A 1 90 ? -6.769 17.575 10.631 1.00 60.56 90 PRO A N 1
ATOM 718 C CA . PRO A 1 90 ? -7.854 16.639 10.378 1.00 60.56 90 PRO A CA 1
ATOM 719 C C . PRO A 1 90 ? -7.315 15.293 9.878 1.00 60.56 90 PRO A C 1
ATOM 721 O O . PRO A 1 90 ? -6.459 15.229 8.993 1.00 60.56 90 PRO A O 1
ATOM 724 N N . MET A 1 91 ? -7.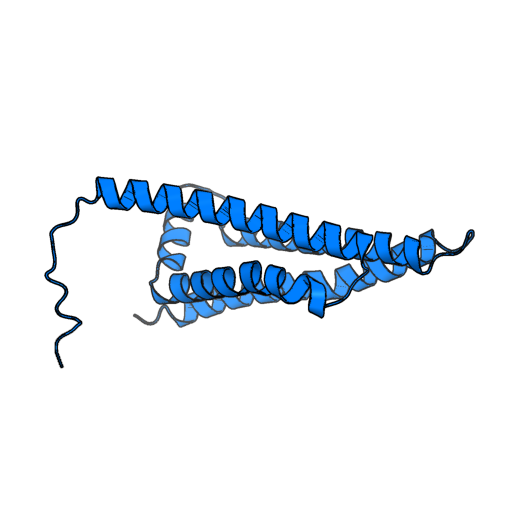863 14.198 10.414 1.00 58.31 91 MET A N 1
ATOM 725 C CA . MET A 1 91 ? -7.521 12.811 10.056 1.00 58.31 91 MET A CA 1
ATOM 726 C C . MET A 1 91 ? -7.654 12.539 8.543 1.00 58.31 91 MET A C 1
ATOM 728 O O . MET A 1 91 ? -6.897 11.750 7.980 1.00 58.31 91 MET A O 1
ATOM 732 N N . SER A 1 92 ? -8.565 13.253 7.872 1.00 61.03 92 SER A N 1
ATOM 733 C CA . SER A 1 92 ? -8.731 13.227 6.414 1.00 61.03 92 SER A CA 1
ATOM 734 C C . SER A 1 92 ? -7.479 13.715 5.669 1.00 61.03 92 SER A C 1
ATOM 736 O O . SER A 1 92 ? -7.023 13.057 4.738 1.00 61.03 92 SER A O 1
ATOM 738 N N . GLY A 1 93 ? -6.848 14.801 6.135 1.00 62.28 93 GLY A N 1
ATOM 739 C CA . GLY A 1 93 ? -5.662 15.375 5.494 1.00 62.28 93 GLY A CA 1
ATOM 740 C C . GLY A 1 93 ? -4.452 14.441 5.541 1.00 62.28 93 GLY A C 1
ATOM 741 O O . GLY A 1 93 ? -3.789 14.248 4.529 1.00 62.28 93 GLY A O 1
ATOM 742 N N . LYS A 1 94 ? -4.209 13.781 6.684 1.00 67.62 94 LYS A N 1
ATOM 743 C CA . LYS A 1 94 ? -3.096 12.820 6.829 1.00 67.62 94 LYS A CA 1
ATOM 744 C C . LYS A 1 94 ? -3.290 11.549 5.996 1.00 67.62 94 LYS A C 1
ATOM 746 O O . LYS A 1 94 ? -2.331 11.001 5.464 1.00 67.62 94 LYS A O 1
ATOM 751 N N . LYS A 1 95 ? -4.528 11.056 5.886 1.00 69.00 95 LYS A N 1
ATOM 752 C CA . LYS A 1 95 ? -4.836 9.877 5.059 1.00 69.00 95 LYS A CA 1
ATOM 753 C C . LYS A 1 95 ? -4.760 10.207 3.565 1.00 69.00 95 LYS A C 1
ATOM 755 O O . LYS A 1 95 ? -4.309 9.370 2.788 1.00 69.00 95 LYS A O 1
ATOM 760 N N . LEU A 1 96 ? -5.133 11.429 3.180 1.00 70.75 96 LEU A N 1
ATOM 761 C CA . LEU A 1 96 ? -5.016 11.920 1.809 1.00 70.75 96 LEU A CA 1
ATOM 762 C C . LEU A 1 96 ? -3.552 12.085 1.382 1.00 70.75 96 LEU A C 1
ATOM 764 O O . LEU A 1 96 ? -3.185 11.614 0.310 1.00 70.75 96 LEU A O 1
ATOM 768 N N . THR A 1 97 ? -2.698 12.678 2.224 1.00 76.31 97 THR A N 1
ATOM 769 C CA . THR A 1 97 ? -1.259 12.801 1.924 1.00 76.31 97 THR A CA 1
ATOM 770 C C . THR A 1 97 ? -0.576 11.441 1.823 1.00 76.31 97 THR A C 1
ATOM 772 O O . THR A 1 97 ? 0.258 11.243 0.943 1.00 76.31 97 THR A O 1
ATOM 775 N N . LEU A 1 98 ? -0.970 10.474 2.657 1.00 74.81 98 LEU A N 1
ATOM 776 C CA . LEU A 1 98 ? -0.466 9.104 2.568 1.00 74.81 98 LEU A CA 1
ATOM 777 C C . LEU A 1 98 ? -0.918 8.406 1.274 1.00 74.81 98 LEU A C 1
ATOM 779 O O . LEU A 1 98 ? -0.104 7.766 0.615 1.00 74.81 98 LEU A O 1
ATOM 783 N N . GLY A 1 99 ? -2.182 8.571 0.868 1.00 72.81 99 GLY A N 1
ATOM 784 C CA . GLY A 1 99 ? -2.684 8.055 -0.412 1.00 72.81 99 GLY A CA 1
ATOM 785 C C . GLY A 1 99 ? -1.972 8.667 -1.623 1.00 72.81 99 GLY A C 1
ATOM 786 O O . GLY A 1 99 ? -1.608 7.946 -2.550 1.00 72.81 99 GLY A O 1
ATOM 787 N N . LEU A 1 100 ? -1.702 9.975 -1.581 1.00 80.75 100 LEU A N 1
ATOM 788 C CA . LEU A 1 100 ? -0.911 10.675 -2.597 1.00 80.75 100 LEU A CA 1
ATOM 789 C C . LEU A 1 100 ? 0.521 10.138 -2.666 1.00 80.75 100 LEU A C 1
ATOM 791 O O . LEU A 1 100 ? 0.997 9.814 -3.752 1.00 80.75 100 LEU A O 1
ATOM 795 N N . GLY A 1 101 ? 1.184 9.982 -1.517 1.00 82.31 101 GLY A N 1
ATOM 796 C CA . GLY A 1 101 ? 2.542 9.440 -1.448 1.00 82.31 101 GLY A CA 1
ATOM 797 C C . GLY A 1 101 ? 2.644 8.033 -2.039 1.00 82.31 101 GLY A C 1
ATOM 798 O O . GLY A 1 101 ? 3.555 7.756 -2.817 1.00 82.31 101 GLY A O 1
ATOM 799 N N . VAL A 1 102 ? 1.671 7.164 -1.743 1.00 81.31 102 VAL A N 1
ATOM 800 C CA . VAL A 1 102 ? 1.603 5.808 -2.313 1.00 81.31 102 VAL A CA 1
ATOM 801 C C . VAL A 1 102 ? 1.385 5.850 -3.829 1.00 81.31 102 VAL A C 1
ATOM 803 O O . VAL A 1 102 ? 2.081 5.148 -4.560 1.00 81.31 102 VAL A O 1
ATOM 806 N N . GLY A 1 103 ? 0.475 6.697 -4.320 1.00 82.25 103 GLY A N 1
ATOM 807 C CA . GLY A 1 103 ? 0.228 6.854 -5.757 1.00 82.25 103 GLY A CA 1
ATOM 808 C C . GLY A 1 103 ? 1.463 7.331 -6.526 1.00 82.25 103 GLY A C 1
ATOM 809 O O . GLY A 1 103 ? 1.781 6.788 -7.586 1.00 82.25 103 GLY A O 1
ATOM 810 N N . VAL A 1 104 ? 2.210 8.286 -5.967 1.00 86.19 104 VAL A N 1
ATOM 811 C CA . VAL A 1 104 ? 3.477 8.760 -6.545 1.00 86.19 104 VAL A CA 1
ATOM 812 C C . VAL A 1 104 ? 4.531 7.654 -6.532 1.00 86.19 104 VAL A C 1
ATOM 814 O O . VAL A 1 104 ? 5.152 7.407 -7.562 1.00 86.19 104 VAL A O 1
ATOM 817 N N . ALA A 1 105 ? 4.700 6.938 -5.416 1.00 85.62 105 ALA A N 1
ATOM 818 C CA . ALA A 1 105 ? 5.667 5.844 -5.317 1.00 85.62 105 ALA A CA 1
ATOM 819 C C . ALA A 1 105 ? 5.404 4.738 -6.356 1.00 85.62 105 ALA A C 1
ATOM 821 O O . ALA A 1 105 ? 6.331 4.286 -7.029 1.00 85.62 105 ALA A O 1
ATOM 822 N N . ILE A 1 106 ? 4.136 4.354 -6.543 1.00 85.94 106 ILE A N 1
ATOM 823 C CA . ILE A 1 106 ? 3.725 3.385 -7.571 1.00 85.94 106 ILE A CA 1
ATOM 824 C C . ILE A 1 106 ? 4.018 3.922 -8.976 1.00 85.94 106 ILE A C 1
ATOM 826 O O . ILE A 1 106 ? 4.521 3.185 -9.821 1.00 85.94 106 ILE A O 1
ATOM 830 N N . SER A 1 107 ? 3.749 5.205 -9.222 1.00 86.69 107 SER A N 1
ATOM 831 C CA . SER A 1 107 ? 3.987 5.831 -10.527 1.00 86.69 107 SER A CA 1
ATOM 832 C C . SER A 1 107 ? 5.474 5.864 -10.883 1.00 86.69 107 SER A C 1
ATOM 834 O O . SER A 1 107 ? 5.836 5.553 -12.015 1.00 86.69 107 SER A O 1
ATOM 836 N N . ILE A 1 108 ? 6.348 6.163 -9.913 1.00 88.81 108 ILE A N 1
ATOM 837 C CA . ILE A 1 108 ? 7.806 6.092 -10.090 1.00 88.81 108 ILE A CA 1
ATOM 838 C C . ILE A 1 108 ? 8.225 4.653 -10.395 1.00 88.81 108 ILE A C 1
ATOM 840 O O . ILE A 1 108 ? 8.937 4.421 -11.368 1.00 88.81 108 ILE A O 1
ATOM 844 N N . PHE A 1 109 ? 7.760 3.682 -9.603 1.00 86.75 109 PHE A N 1
ATOM 845 C CA . PHE A 1 109 ? 8.099 2.271 -9.792 1.00 86.75 109 PHE A CA 1
ATOM 846 C C . PHE A 1 109 ? 7.710 1.762 -11.188 1.00 86.75 109 PHE A C 1
ATOM 848 O O . PHE A 1 109 ? 8.523 1.140 -11.875 1.00 86.75 109 PHE A O 1
ATOM 855 N N . LEU A 1 110 ? 6.488 2.064 -11.637 1.00 87.69 110 LEU A N 1
ATOM 856 C CA . LEU A 1 110 ? 6.011 1.687 -12.967 1.00 87.69 110 LEU A CA 1
ATOM 857 C C . LEU A 1 110 ? 6.776 2.411 -14.079 1.00 87.69 110 LEU A C 1
ATOM 859 O O . LEU A 1 110 ? 7.132 1.775 -15.070 1.00 87.69 110 LEU A O 1
ATOM 863 N N . GLY A 1 111 ? 7.074 3.700 -13.899 1.00 87.31 111 GLY A N 1
ATOM 864 C CA . GLY A 1 111 ? 7.873 4.482 -14.840 1.00 87.31 111 GLY A CA 1
ATOM 865 C C . GLY A 1 111 ? 9.277 3.906 -15.029 1.00 87.31 111 GLY A C 1
ATOM 866 O O . GLY A 1 111 ? 9.683 3.656 -16.163 1.00 87.31 111 GLY A O 1
ATOM 867 N N . VAL A 1 112 ? 10.001 3.640 -13.932 1.00 88.12 112 VAL A N 1
ATOM 868 C CA . VAL A 1 112 ? 11.362 3.061 -13.965 1.00 88.12 112 VAL A CA 1
ATOM 869 C C . VAL A 1 112 ? 11.349 1.679 -14.609 1.00 88.12 112 VAL A C 1
ATOM 871 O O . VAL A 1 112 ? 12.179 1.365 -15.457 1.00 88.12 112 VAL A O 1
ATOM 874 N N . ARG A 1 113 ? 10.379 0.837 -14.246 1.00 85.25 113 ARG A N 1
ATOM 875 C CA . ARG A 1 113 ? 10.263 -0.494 -14.842 1.00 85.25 113 ARG A CA 1
ATOM 876 C C . ARG A 1 113 ? 9.973 -0.413 -16.341 1.00 85.25 113 ARG A C 1
ATOM 878 O O . ARG A 1 113 ? 10.543 -1.178 -17.113 1.00 85.25 113 ARG A O 1
ATOM 885 N N . SER A 1 114 ? 9.094 0.497 -16.755 1.00 87.06 114 SER A N 1
ATOM 886 C CA . SER A 1 114 ? 8.750 0.662 -18.166 1.00 87.06 114 SER A CA 1
ATOM 887 C C . SER A 1 114 ? 9.932 1.158 -18.989 1.00 87.06 114 SER A C 1
ATOM 889 O O . SER A 1 114 ? 10.126 0.671 -20.100 1.00 87.06 114 SER A O 1
ATOM 891 N N . SER A 1 115 ? 10.736 2.088 -18.464 1.00 89.06 115 SER A N 1
ATOM 892 C CA . SER A 1 115 ? 11.940 2.533 -19.167 1.00 89.06 115 SER A CA 1
ATOM 893 C C . SER A 1 115 ? 12.964 1.409 -19.284 1.00 89.06 115 SER A C 1
ATOM 895 O O . SER A 1 115 ? 13.499 1.207 -20.364 1.00 89.06 115 SER A O 1
ATOM 897 N N . MET A 1 116 ? 13.181 0.619 -18.231 1.00 85.81 116 MET A N 1
ATOM 898 C CA . MET A 1 116 ? 14.120 -0.506 -18.275 1.00 85.81 116 MET A CA 1
ATOM 899 C C . MET A 1 116 ? 13.720 -1.610 -19.261 1.00 85.81 116 MET A C 1
ATOM 901 O O . MET A 1 116 ? 14.591 -2.207 -19.882 1.00 85.81 116 MET A O 1
ATOM 905 N N . ILE A 1 117 ? 12.423 -1.914 -19.380 1.00 85.94 117 ILE A N 1
ATOM 906 C CA . ILE A 1 117 ? 11.944 -3.032 -20.210 1.00 85.94 117 ILE A CA 1
ATOM 907 C C . ILE A 1 117 ? 11.750 -2.618 -21.672 1.00 85.94 117 ILE A C 1
ATOM 909 O O . ILE A 1 117 ? 12.060 -3.398 -22.567 1.00 85.94 117 ILE A O 1
ATOM 913 N N . TYR A 1 118 ? 11.211 -1.422 -21.916 1.00 85.12 118 TYR A N 1
ATOM 914 C CA . TYR A 1 118 ? 10.795 -0.988 -23.256 1.00 85.12 118 TYR A CA 1
ATOM 915 C C . TYR A 1 118 ? 11.671 0.123 -23.844 1.00 85.12 118 TYR A C 1
ATOM 917 O O . TYR A 1 118 ? 11.538 0.454 -25.021 1.00 85.12 118 TYR A O 1
ATOM 925 N N . GLY A 1 119 ? 12.554 0.721 -23.042 1.00 83.06 119 GLY A N 1
ATOM 926 C CA . GLY A 1 119 ? 13.460 1.763 -23.500 1.00 83.06 119 GLY A CA 1
ATOM 927 C C . GLY A 1 119 ? 14.621 1.209 -24.324 1.00 83.06 119 GLY A C 1
ATOM 928 O O . GLY A 1 119 ? 15.229 0.197 -23.984 1.00 83.06 119 GLY A O 1
ATOM 929 N N . SER A 1 120 ? 14.937 1.921 -25.400 1.00 84.31 120 SER A N 1
ATOM 930 C CA . SER A 1 120 ? 16.194 1.828 -26.146 1.00 84.31 120 SER A CA 1
ATOM 931 C C . SER A 1 120 ? 17.067 3.055 -25.848 1.00 84.31 120 SER A C 1
ATOM 933 O O . SER A 1 120 ? 16.564 4.021 -25.269 1.00 84.31 120 SER A O 1
ATOM 935 N N . GLU A 1 121 ? 18.343 3.049 -26.261 1.00 78.81 121 GLU A N 1
ATOM 936 C CA . GLU A 1 121 ? 19.354 4.084 -25.942 1.00 78.81 121 GLU A CA 1
ATOM 937 C C . GLU A 1 121 ? 18.868 5.540 -26.049 1.00 78.81 121 GLU A C 1
ATOM 939 O O . GLU A 1 121 ? 19.209 6.357 -25.197 1.00 78.81 121 GLU A O 1
ATOM 944 N N . SER A 1 122 ? 18.005 5.868 -27.015 1.00 82.25 122 SER A N 1
ATOM 945 C CA . SER A 1 122 ? 17.464 7.225 -27.186 1.00 82.25 122 SER A CA 1
ATOM 946 C C . SER A 1 122 ? 16.142 7.499 -26.451 1.00 82.25 122 SER A C 1
ATOM 948 O O . SER A 1 122 ? 15.750 8.654 -26.302 1.00 82.25 122 SER A O 1
ATOM 950 N N . ASN A 1 123 ? 15.417 6.462 -26.019 1.00 89.50 123 ASN A N 1
ATOM 951 C CA . ASN A 1 123 ? 13.994 6.552 -25.662 1.00 89.50 123 ASN A CA 1
ATOM 952 C C . ASN A 1 123 ? 13.679 6.204 -24.197 1.00 89.50 123 ASN A C 1
ATOM 954 O O . ASN A 1 123 ? 12.518 6.288 -23.794 1.00 89.50 123 ASN A O 1
ATOM 958 N N . TYR A 1 124 ? 14.678 5.855 -23.378 1.00 87.00 124 TYR A N 1
ATOM 959 C CA . TYR A 1 124 ? 14.499 5.538 -21.951 1.00 87.00 124 TYR A CA 1
ATOM 960 C C . TYR A 1 124 ? 13.696 6.600 -21.186 1.00 87.00 124 TYR A C 1
ATOM 962 O O . TYR A 1 124 ? 12.769 6.279 -20.438 1.00 87.00 124 TYR A O 1
ATOM 970 N N . ILE A 1 125 ? 14.029 7.873 -21.407 1.00 87.62 125 ILE A N 1
ATOM 971 C CA . ILE A 1 125 ? 13.402 9.012 -20.726 1.00 87.62 125 ILE A CA 1
ATOM 972 C C . ILE A 1 125 ? 11.937 9.164 -21.155 1.00 87.62 125 ILE A C 1
ATOM 974 O O . ILE A 1 125 ? 11.069 9.399 -20.316 1.00 87.62 125 ILE A O 1
ATOM 978 N N . TRP A 1 126 ? 11.635 8.967 -22.440 1.00 89.50 126 TRP A N 1
ATOM 979 C CA . TRP A 1 126 ? 10.275 9.093 -22.967 1.00 89.50 126 TRP A CA 1
ATOM 980 C C . TRP A 1 126 ? 9.328 8.040 -22.393 1.00 89.50 126 TRP A C 1
ATOM 982 O O . TRP A 1 126 ? 8.238 8.386 -21.935 1.00 89.50 126 TRP A O 1
ATOM 992 N N . TYR A 1 127 ? 9.757 6.777 -22.339 1.00 89.75 127 TYR A N 1
ATOM 993 C CA . TYR A 1 127 ? 8.955 5.715 -21.728 1.00 89.75 127 TYR A CA 1
ATOM 994 C C . TYR A 1 127 ? 8.733 5.940 -20.232 1.00 89.75 127 TYR A C 1
ATOM 996 O O . TYR A 1 127 ? 7.626 5.711 -19.746 1.00 89.75 127 TYR A O 1
ATOM 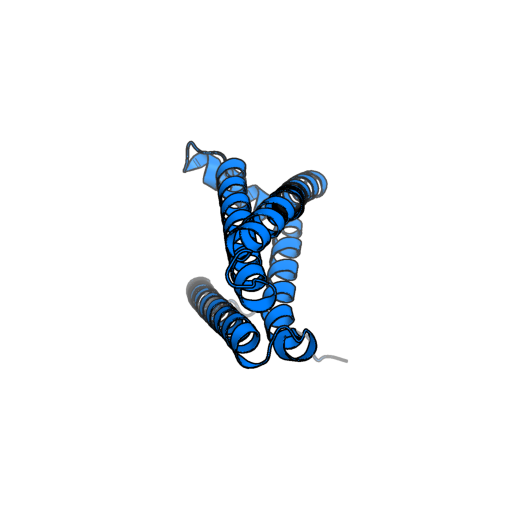1004 N N . PHE A 1 128 ? 9.742 6.441 -19.510 1.00 90.88 128 PHE A N 1
ATOM 1005 C CA . PHE A 1 128 ? 9.568 6.821 -18.110 1.00 90.88 128 PHE A CA 1
ATOM 1006 C C . PHE A 1 128 ? 8.485 7.896 -17.962 1.00 90.88 128 PHE A C 1
ATOM 1008 O O . PHE A 1 128 ? 7.545 7.703 -17.197 1.00 90.88 128 PHE A O 1
ATOM 1015 N N . ILE A 1 129 ? 8.589 9.001 -18.710 1.00 91.56 129 ILE A N 1
ATOM 1016 C CA . ILE A 1 129 ? 7.682 10.153 -18.595 1.00 91.56 129 ILE A CA 1
ATOM 1017 C C . ILE A 1 129 ? 6.238 9.754 -18.914 1.00 91.56 129 ILE A C 1
ATOM 1019 O O . ILE A 1 129 ? 5.337 10.058 -18.133 1.00 91.56 129 ILE A O 1
ATOM 1023 N N . ILE A 1 130 ? 6.008 9.047 -20.025 1.00 92.19 130 ILE A N 1
ATOM 1024 C CA . ILE A 1 130 ? 4.655 8.660 -20.456 1.00 92.19 130 ILE A CA 1
ATOM 1025 C C . ILE A 1 130 ? 3.987 7.770 -19.403 1.00 92.19 130 ILE A C 1
ATOM 1027 O O . ILE A 1 130 ? 2.852 8.030 -18.999 1.00 92.19 130 ILE A O 1
ATOM 1031 N N . VAL A 1 131 ? 4.694 6.745 -18.919 1.00 90.62 131 VAL A N 1
ATOM 1032 C CA . VAL A 1 131 ? 4.140 5.815 -17.926 1.00 90.62 131 VAL A CA 1
ATOM 1033 C C . VAL A 1 131 ? 4.003 6.472 -16.557 1.00 90.62 131 VAL A C 1
ATOM 1035 O O . VAL A 1 131 ? 3.006 6.242 -15.880 1.00 90.62 131 VAL A O 1
ATOM 1038 N N . PHE A 1 132 ? 4.943 7.330 -16.161 1.00 91.25 132 PHE A N 1
ATOM 1039 C CA . PHE A 1 132 ? 4.885 8.066 -14.901 1.00 91.25 132 PHE A CA 1
ATOM 1040 C C . PHE A 1 132 ? 3.659 8.984 -14.832 1.00 91.25 132 PHE A C 1
ATOM 1042 O O . PHE A 1 132 ? 2.878 8.896 -13.883 1.00 91.25 132 PHE A O 1
ATOM 1049 N N . PHE A 1 133 ? 3.438 9.823 -15.849 1.00 91.56 133 PHE A N 1
ATOM 1050 C CA . PHE A 1 133 ? 2.276 10.714 -15.877 1.00 91.56 133 PHE A CA 1
ATOM 1051 C C . PHE A 1 133 ? 0.964 9.951 -16.078 1.00 91.56 133 PHE A C 1
ATOM 1053 O O . PHE A 1 133 ? -0.022 10.259 -15.408 1.00 91.56 133 PHE A O 1
ATOM 1060 N 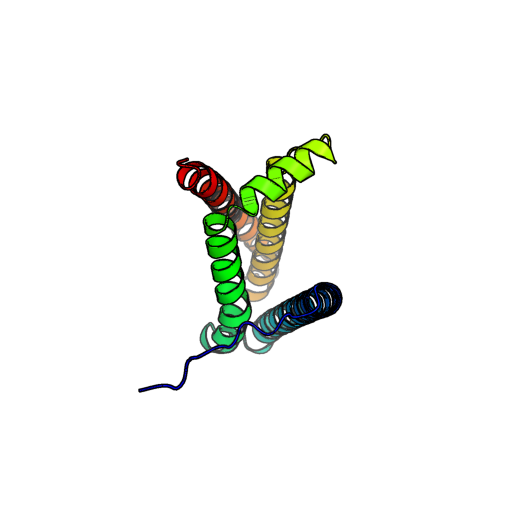N . GLY A 1 134 ? 0.950 8.917 -16.926 1.00 91.00 134 GLY A N 1
ATOM 1061 C CA . GLY A 1 134 ? -0.215 8.043 -17.075 1.00 91.00 134 GLY A CA 1
ATOM 1062 C C . GLY A 1 134 ? -0.606 7.372 -15.754 1.00 91.00 134 GLY A C 1
ATOM 1063 O O . GLY A 1 134 ? -1.774 7.380 -15.367 1.00 91.00 134 GLY A O 1
ATOM 1064 N N . ALA A 1 135 ? 0.377 6.864 -15.008 1.00 89.75 135 ALA A N 1
ATOM 1065 C CA . ALA A 1 135 ? 0.164 6.265 -13.697 1.00 89.75 135 ALA A CA 1
ATOM 1066 C C . ALA A 1 135 ? -0.332 7.291 -12.665 1.00 89.75 135 ALA A C 1
ATOM 1068 O O . ALA A 1 135 ? -1.270 6.996 -11.927 1.00 89.75 135 ALA A O 1
ATOM 1069 N N . ILE A 1 136 ? 0.209 8.512 -12.650 1.00 89.69 136 ILE A N 1
ATOM 1070 C CA . ILE A 1 136 ? -0.281 9.594 -11.782 1.00 89.69 136 ILE A CA 1
ATOM 1071 C C . ILE A 1 136 ? -1.768 9.857 -12.029 1.00 89.69 136 ILE A C 1
ATOM 1073 O O . ILE A 1 136 ? -2.553 9.884 -11.080 1.00 89.69 136 I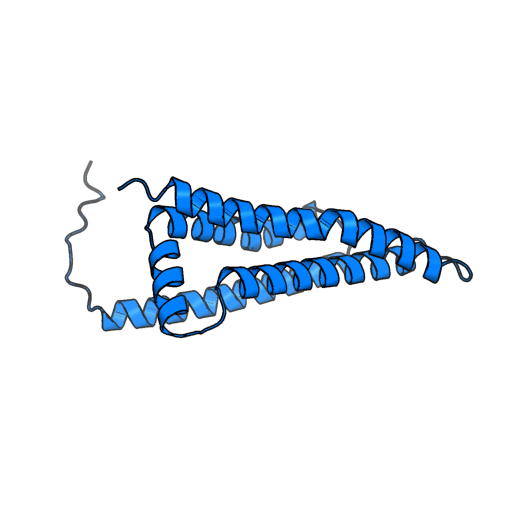LE A O 1
ATOM 1077 N N . ILE A 1 137 ? -2.162 10.002 -13.296 1.00 89.88 137 ILE A N 1
ATOM 1078 C CA . ILE A 1 137 ? -3.541 10.320 -13.684 1.00 89.88 137 ILE A CA 1
ATOM 1079 C C . ILE A 1 137 ? -4.508 9.198 -13.295 1.00 89.88 137 ILE A C 1
ATOM 1081 O O . ILE A 1 137 ? -5.651 9.481 -12.959 1.00 89.88 137 ILE A O 1
ATOM 1085 N N . ILE A 1 138 ? -4.075 7.937 -13.308 1.00 88.31 138 ILE A N 1
ATOM 1086 C CA . ILE A 1 138 ? -4.947 6.793 -13.008 1.00 88.31 138 ILE A CA 1
ATOM 1087 C C . ILE A 1 138 ? -4.946 6.462 -11.511 1.00 88.31 138 ILE A C 1
ATOM 1089 O O . ILE A 1 138 ? -6.001 6.371 -10.877 1.00 88.31 138 ILE A O 1
ATOM 1093 N N . TYR A 1 139 ? -3.768 6.262 -10.922 1.00 83.31 139 TYR A N 1
ATOM 1094 C CA . TYR A 1 139 ? -3.644 5.709 -9.576 1.00 83.31 139 TYR A CA 1
ATOM 1095 C C . TYR A 1 139 ? -3.953 6.739 -8.491 1.00 83.31 139 TYR A C 1
ATOM 1097 O O . TYR A 1 139 ? -4.603 6.382 -7.510 1.00 83.31 139 TYR A O 1
ATOM 1105 N N . ILE A 1 140 ? -3.565 8.011 -8.650 1.00 83.38 140 ILE A N 1
ATOM 1106 C CA . ILE A 1 140 ? -3.853 9.039 -7.636 1.00 83.38 140 ILE A CA 1
ATOM 1107 C C . ILE A 1 140 ? -5.361 9.215 -7.397 1.00 83.38 140 ILE A C 1
ATOM 1109 O O . ILE A 1 140 ? -5.781 9.071 -6.244 1.00 83.38 140 ILE A O 1
ATOM 1113 N N . PRO A 1 141 ? -6.208 9.486 -8.413 1.00 83.12 141 PRO A N 1
ATOM 1114 C CA . PRO A 1 141 ? -7.642 9.638 -8.179 1.00 83.12 141 PRO A CA 1
ATOM 1115 C C . PRO A 1 141 ? -8.299 8.331 -7.736 1.00 83.12 141 PRO A C 1
ATOM 1117 O O . PRO A 1 141 ? -9.228 8.375 -6.934 1.00 83.12 141 PRO A O 1
ATOM 1120 N N . CYS A 1 142 ? -7.795 7.171 -8.168 1.00 84.00 142 CYS A N 1
ATOM 1121 C CA . CYS A 1 142 ? -8.273 5.880 -7.678 1.00 84.00 142 CYS A CA 1
ATOM 1122 C C . CYS A 1 142 ? -8.041 5.728 -6.162 1.00 84.00 142 CYS A C 1
ATOM 1124 O O . CYS A 1 142 ? -8.981 5.471 -5.407 1.00 84.00 142 CYS A O 1
ATOM 1126 N N . PHE A 1 143 ? -6.818 5.974 -5.680 1.00 79.31 143 PHE A N 1
ATOM 1127 C CA . PHE A 1 143 ? -6.503 5.904 -4.250 1.00 79.31 143 PHE A CA 1
ATOM 1128 C C . PHE A 1 143 ? -7.219 6.987 -3.434 1.00 79.31 143 PHE A C 1
ATOM 1130 O O . PHE A 1 143 ? -7.728 6.697 -2.347 1.00 79.31 143 PHE A O 1
ATOM 1137 N N . ALA A 1 144 ? -7.316 8.213 -3.954 1.00 78.44 144 ALA A N 1
ATOM 1138 C CA . ALA A 1 144 ? -8.082 9.283 -3.319 1.00 78.44 144 ALA A CA 1
ATOM 1139 C C . ALA A 1 144 ? -9.577 8.923 -3.218 1.00 78.44 144 ALA A C 1
ATOM 1141 O O . ALA A 1 144 ? -10.187 9.097 -2.161 1.00 78.44 144 ALA A O 1
ATOM 1142 N N . GLY A 1 145 ? -10.146 8.341 -4.278 1.00 80.38 145 GLY A N 1
ATOM 1143 C CA . GLY A 1 145 ? -11.522 7.853 -4.325 1.00 80.38 145 GLY A CA 1
ATOM 1144 C C . GLY A 1 145 ? -11.788 6.741 -3.312 1.00 80.38 145 GLY A C 1
ATOM 1145 O O . GLY A 1 145 ? -12.768 6.813 -2.573 1.00 80.38 145 GLY A O 1
ATOM 1146 N N . LEU A 1 146 ? -10.890 5.757 -3.191 1.00 79.56 146 LEU A N 1
ATOM 1147 C CA . LEU A 1 146 ? -10.989 4.693 -2.181 1.00 79.56 146 LEU A CA 1
ATOM 1148 C C . LEU A 1 146 ? -10.983 5.246 -0.747 1.00 79.56 146 LEU A C 1
ATOM 1150 O O . LEU A 1 146 ? -11.747 4.782 0.106 1.00 79.56 146 LEU A O 1
ATOM 1154 N N . MET A 1 147 ? -10.158 6.258 -0.470 1.00 75.00 147 MET A N 1
ATOM 1155 C CA . MET A 1 147 ? -10.130 6.916 0.842 1.00 75.00 147 MET A CA 1
ATOM 1156 C C . MET A 1 147 ? -11.420 7.700 1.117 1.00 75.00 147 MET A C 1
ATOM 1158 O O . MET A 1 147 ? -11.978 7.599 2.214 1.00 75.00 147 MET A O 1
ATOM 1162 N N . ALA A 1 148 ? -11.929 8.432 0.124 1.00 75.31 148 ALA A N 1
ATOM 1163 C CA . ALA A 1 148 ? -13.195 9.152 0.230 1.00 75.31 148 ALA A CA 1
ATOM 1164 C C . ALA A 1 148 ? -14.380 8.193 0.443 1.00 75.31 148 ALA A C 1
ATOM 1166 O O . ALA A 1 148 ? -15.208 8.422 1.325 1.00 75.31 148 ALA A O 1
ATOM 1167 N N . LEU A 1 149 ? -14.417 7.072 -0.286 1.00 77.31 149 LEU A N 1
ATOM 1168 C CA . LEU A 1 149 ? -15.415 6.009 -0.140 1.00 77.31 149 LEU A CA 1
ATOM 1169 C C . LEU A 1 149 ? -15.457 5.459 1.285 1.00 77.31 149 LEU A C 1
ATOM 1171 O O . LEU A 1 149 ? -16.536 5.361 1.865 1.00 77.31 149 LEU A O 1
ATOM 1175 N N . ARG A 1 150 ? -14.300 5.160 1.893 1.00 69.94 150 ARG A N 1
ATOM 1176 C CA . ARG A 1 150 ? -14.246 4.719 3.299 1.00 69.94 150 ARG A CA 1
ATOM 1177 C C . ARG A 1 150 ? -14.865 5.744 4.246 1.00 69.94 150 ARG A C 1
ATOM 1179 O O . ARG A 1 150 ? -15.583 5.359 5.166 1.00 69.94 150 ARG A O 1
ATOM 1186 N N . HIS A 1 151 ? -14.613 7.032 4.022 1.00 71.69 151 HIS A N 1
ATOM 1187 C CA . HIS A 1 151 ? -15.168 8.097 4.855 1.00 71.69 151 HIS A CA 1
ATOM 1188 C C . HIS A 1 151 ? -16.691 8.228 4.697 1.00 71.69 151 HIS A C 1
ATOM 1190 O O . HIS A 1 151 ? -17.408 8.346 5.691 1.00 71.69 151 HIS A O 1
ATOM 1196 N N . VAL A 1 152 ? -17.198 8.139 3.463 1.00 76.44 152 VAL A N 1
ATOM 1197 C CA . VAL A 1 152 ? -18.642 8.158 3.178 1.00 76.44 152 VAL A CA 1
ATOM 1198 C C . VAL A 1 152 ? -19.339 6.928 3.762 1.00 76.44 152 VAL A C 1
ATOM 1200 O O . VAL A 1 152 ? -20.394 7.067 4.380 1.00 76.44 152 VAL A O 1
ATOM 1203 N N . LEU A 1 153 ? -18.745 5.738 3.627 1.00 73.81 153 LEU A N 1
ATOM 1204 C CA . LEU A 1 153 ? -19.266 4.510 4.230 1.00 73.81 153 LEU A CA 1
ATOM 1205 C C . LEU A 1 153 ? -19.336 4.641 5.752 1.00 73.81 153 LEU A C 1
ATOM 1207 O O . LEU A 1 153 ? -20.391 4.389 6.325 1.00 73.81 153 LEU A O 1
ATOM 1211 N N . ALA A 1 154 ? -18.275 5.131 6.397 1.00 70.00 154 ALA A N 1
ATOM 1212 C CA . ALA A 1 154 ? -18.279 5.371 7.839 1.00 70.00 154 ALA A CA 1
ATOM 1213 C C . ALA A 1 154 ? -19.399 6.329 8.278 1.00 70.00 154 ALA A C 1
ATOM 1215 O O . ALA A 1 154 ? -20.073 6.076 9.272 1.00 70.00 154 ALA A O 1
ATOM 1216 N N . LYS A 1 155 ? -19.668 7.388 7.503 1.00 68.56 155 LYS A N 1
ATOM 1217 C CA . LYS A 1 155 ? -20.786 8.306 7.769 1.00 68.56 155 LYS A CA 1
ATOM 1218 C C . LYS A 1 155 ? -22.158 7.647 7.577 1.00 68.56 155 LYS A C 1
ATOM 1220 O O . LYS A 1 155 ? -23.089 7.987 8.295 1.00 68.56 155 LYS A O 1
ATOM 1225 N N . LYS A 1 156 ? -22.299 6.726 6.617 1.00 69.50 156 LYS A N 1
ATOM 1226 C CA . LYS A 1 156 ? -23.564 6.033 6.316 1.00 69.50 156 LYS A CA 1
ATOM 1227 C C . LYS A 1 156 ? -23.919 4.967 7.357 1.00 69.50 156 LYS A C 1
ATOM 1229 O O . LYS A 1 156 ? -25.097 4.798 7.651 1.00 69.50 156 LYS A O 1
ATOM 1234 N N . PHE A 1 157 ? -22.919 4.271 7.900 1.00 62.31 157 PHE A N 1
ATOM 1235 C CA . PHE A 1 157 ? -23.111 3.300 8.983 1.00 62.31 157 PHE A CA 1
ATOM 1236 C C . PHE A 1 157 ? -23.312 3.961 10.353 1.00 62.31 157 PHE A C 1
ATOM 1238 O O . PHE A 1 157 ? -23.825 3.315 11.256 1.00 62.31 157 PHE A O 1
ATOM 1245 N N . ARG A 1 158 ? -23.024 5.264 10.480 1.00 52.25 158 ARG A N 1
ATOM 1246 C CA . ARG A 1 158 ? -23.489 6.119 11.580 1.00 52.25 158 ARG A CA 1
ATOM 1247 C C . ARG A 1 158 ? -24.971 6.482 11.396 1.00 52.25 158 ARG A C 1
ATOM 1249 O O . ARG A 1 158 ? -25.316 7.649 11.205 1.00 52.25 158 ARG A O 1
ATOM 1256 N N . LYS A 1 159 ? -25.843 5.474 11.369 1.00 43.69 159 LYS A N 1
ATOM 1257 C CA . LYS A 1 159 ? -27.273 5.651 11.626 1.00 43.69 159 LYS A CA 1
ATOM 1258 C C . LYS A 1 159 ? -27.531 5.118 13.032 1.00 43.69 159 LYS A C 1
ATOM 1260 O O . LYS A 1 159 ? -27.512 3.907 13.212 1.00 43.69 159 LYS A O 1
ATOM 1265 N N . GLU A 1 160 ? -27.765 6.087 13.918 1.00 39.38 160 GLU A N 1
ATOM 1266 C CA . GLU A 1 160 ? -28.098 6.005 15.353 1.00 39.38 160 GLU A CA 1
ATOM 1267 C C . GLU A 1 160 ? -26.917 5.744 16.292 1.00 39.38 160 GLU A C 1
ATOM 1269 O O . GLU A 1 160 ? -26.445 4.596 16.414 1.00 39.38 160 GLU A O 1
#

Radius of gyration: 21.05 Å; chains: 1; bounding box: 48×51×60 Å

Organism: NCBI:txid2545760

Sequence (160 aa):
MGLFKKTKKHVDERVVSTQNKIYKEAYIIAMILSFISAVVKSFIYGFSILLITAELVIMIVPALYYGVKSVYLGLYADEVELQTRISKFPMSGKKLTLGLGVGVAISIFLGVRSSMIYGSESNYIWYFIIVFFGAIIIYIPCFAGLMALRHVLAKKFRKE

pLDDT: mean 79.13, std 12.32, range [39.38, 93.62]

Secondary structure (DSSP, 8-state):
--TT--------HHHHHHHHHHHHHHHHHHHHHHHHHHHHHHHHS-S-HHHHHHHHHHHHHHHHHHHHHHHHTSHHHHHHHHHHHH-SS-HHHHHHHHHHHHHHHHHHHHHHHHHHHH--TTTHHHHHHHHHHHHHHHHHHHHHHHHHHHHHHHHHH---

InterPro domains:
  IPR046664 Protein of unknown function DUF6773 [PF20563] (7-157)

Foldseek 3Di:
DDPPPPDPDPDDPVVVVVVVVVVVVVLVVLLVVLVVLLVVCCVPVNPDCVSSVVSCCSNPVVVVVCLVVCLLVLVVVVVQVVCVVVDVDGPLVVQLVVQLVVLQVVLQVQLQVQLVPPNDPVCSVVSSVVSSVVSSVPRSVVSNVVSVVSVVSSVVSPPD